Protein AF-A0A963UX21-F1 (afdb_monomer_lite)

Radius of gyration: 13.75 Å; chains: 1; bounding box: 31×24×35 Å

pLDDT: mean 91.9, std 13.73, range [33.59, 98.69]

Foldseek 3Di:
DCLVPPNDLQCLLVVLVVQLVVCVVLPLVVLNVLSVVCNVCSVVVNSVVRDSVVNVVSCVVSVVVSVVCVVVVVPDPDDD

Structure (mmCIF, N/CA/C/O backbone):
data_AF-A0A963UX21-F1
#
_entry.id   AF-A0A963UX21-F1
#
loop_
_atom_site.group_PDB
_atom_site.id
_atom_site.type_symbol
_atom_site.label_atom_id
_atom_site.label_alt_id
_atom_site.label_comp_id
_atom_site.label_asym_id
_atom_site.label_entity_id
_atom_site.label_seq_id
_atom_site.pdbx_PDB_ins_code
_atom_site.Cartn_x
_atom_site.Cartn_y
_atom_site.Cartn_z
_atom_site.occupancy
_atom_site.B_iso_or_equiv
_atom_site.auth_seq_id
_atom_site.auth_comp_id
_atom_site.auth_asym_id
_atom_site.auth_atom_id
_atom_site.pdbx_PDB_model_num
ATOM 1 N N . ASP A 1 1 ? 4.522 -5.149 5.431 1.00 66.75 1 ASP A N 1
ATOM 2 C CA . ASP A 1 1 ? 4.133 -6.399 6.106 1.00 66.75 1 ASP A CA 1
ATOM 3 C C . ASP A 1 1 ? 2.895 -6.224 6.974 1.00 66.75 1 ASP A C 1
ATOM 5 O O . ASP A 1 1 ? 1.924 -6.929 6.752 1.00 66.75 1 ASP A O 1
ATOM 9 N N . ARG A 1 2 ? 2.869 -5.204 7.847 1.00 86.25 2 ARG A N 1
ATOM 10 C CA . ARG A 1 2 ? 1.739 -4.877 8.742 1.00 86.25 2 ARG A CA 1
ATOM 11 C C . ARG A 1 2 ? 0.353 -4.923 8.090 1.00 86.25 2 ARG A C 1
A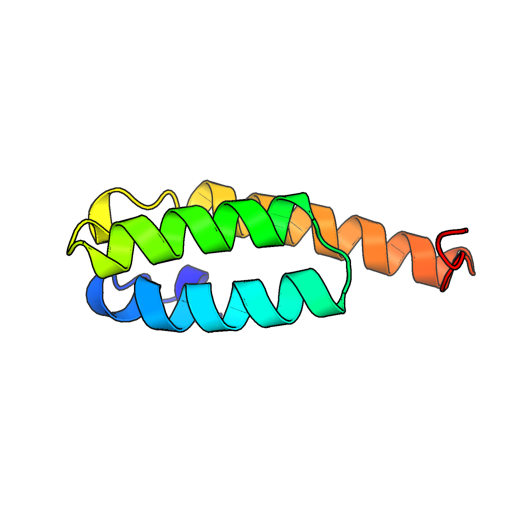TOM 13 O O . ARG A 1 2 ? -0.458 -5.722 8.521 1.00 86.25 2 ARG A O 1
ATOM 20 N N . LEU A 1 3 ? 0.123 -4.201 6.986 1.00 89.50 3 LEU A N 1
ATOM 21 C CA . LEU A 1 3 ? -1.180 -4.216 6.290 1.00 89.50 3 LEU A CA 1
ATOM 22 C C . LEU A 1 3 ? -1.661 -5.615 5.845 1.00 89.50 3 LEU A C 1
ATOM 24 O O . LEU A 1 3 ? -2.849 -5.800 5.621 1.00 89.50 3 LEU A O 1
ATOM 28 N N . ARG A 1 4 ? -0.753 -6.588 5.682 1.00 89.31 4 ARG A N 1
ATOM 29 C CA . ARG A 1 4 ? -1.088 -7.979 5.330 1.00 89.31 4 ARG A CA 1
ATOM 30 C C . ARG A 1 4 ? -1.238 -8.876 6.556 1.00 89.31 4 ARG A C 1
ATOM 32 O O . ARG A 1 4 ? -2.086 -9.758 6.545 1.00 89.31 4 ARG A O 1
ATOM 39 N N . ALA A 1 5 ? -0.374 -8.700 7.553 1.00 90.31 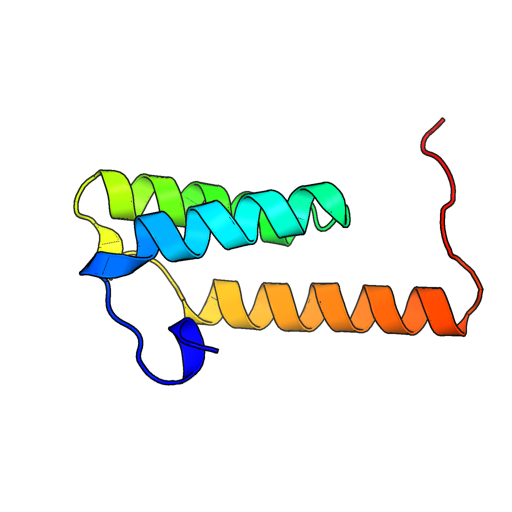5 ALA A N 1
ATOM 40 C CA . ALA A 1 5 ? -0.272 -9.596 8.703 1.00 90.31 5 ALA A CA 1
ATOM 41 C C . ALA A 1 5 ? -1.199 -9.203 9.863 1.00 90.31 5 ALA A C 1
ATOM 43 O O . ALA A 1 5 ? -1.714 -10.077 10.551 1.00 90.31 5 ALA A O 1
ATOM 44 N N . ASP A 1 6 ? -1.398 -7.903 10.067 1.00 91.44 6 ASP A N 1
ATOM 45 C CA . ASP A 1 6 ? -2.162 -7.331 11.174 1.00 91.44 6 ASP A CA 1
ATOM 46 C C . ASP A 1 6 ? -2.820 -6.011 10.721 1.00 91.44 6 ASP A C 1
ATOM 48 O O . ASP A 1 6 ? -2.303 -4.919 10.981 1.00 91.44 6 ASP A O 1
ATOM 52 N N . PRO A 1 7 ? -3.895 -6.095 9.913 1.00 89.94 7 PRO A N 1
ATOM 53 C CA . PRO A 1 7 ? -4.602 -4.921 9.423 1.00 89.94 7 PRO A CA 1
ATOM 54 C C . PRO A 1 7 ? -5.344 -4.203 10.563 1.00 89.94 7 PRO A C 1
ATOM 56 O O . PRO A 1 7 ? -6.405 -4.649 11.000 1.00 89.94 7 PRO A O 1
ATOM 59 N N . ASP A 1 8 ? -4.810 -3.060 11.001 1.00 95.38 8 ASP A N 1
ATOM 60 C CA . ASP A 1 8 ? -5.437 -2.172 11.986 1.00 95.38 8 ASP A CA 1
ATOM 61 C C . ASP A 1 8 ? -5.854 -0.825 11.357 1.00 95.38 8 ASP A C 1
ATOM 63 O O . ASP A 1 8 ? -5.000 0.028 11.088 1.00 95.38 8 ASP A O 1
ATOM 67 N N . PRO A 1 9 ? -7.166 -0.574 11.165 1.00 95.81 9 PRO A N 1
ATOM 68 C CA . PRO A 1 9 ? -7.676 0.698 10.660 1.00 95.81 9 PRO A CA 1
ATOM 69 C C . PRO A 1 9 ? -7.204 1.943 11.416 1.00 95.81 9 PRO A C 1
ATOM 71 O O . PRO A 1 9 ? -7.187 3.022 10.824 1.00 95.81 9 PRO A O 1
ATOM 74 N N . ALA A 1 10 ? -6.826 1.822 12.694 1.00 95.75 10 ALA A N 1
ATOM 75 C CA . ALA A 1 10 ? -6.315 2.941 13.482 1.00 95.75 10 ALA A CA 1
ATOM 76 C C . ALA A 1 10 ? -4.914 3.400 13.041 1.00 95.75 10 ALA A C 1
ATOM 78 O O . ALA A 1 10 ? -4.527 4.530 13.332 1.00 95.75 10 ALA A O 1
ATOM 79 N N . THR A 1 11 ? -4.158 2.560 12.325 1.00 96.06 11 THR A N 1
ATOM 80 C CA . THR A 1 11 ? -2.797 2.884 1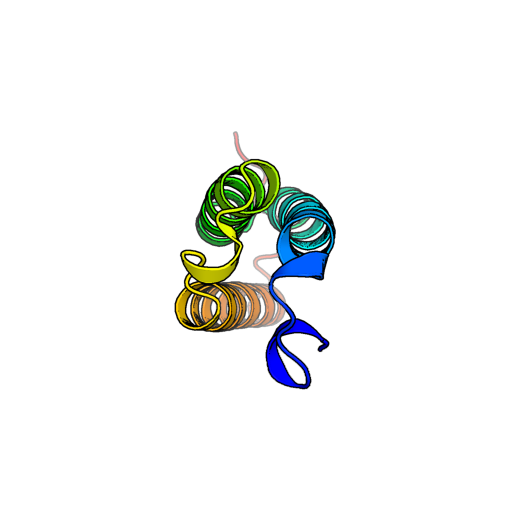1.863 1.00 96.06 11 THR A CA 1
ATOM 81 C C . THR A 1 11 ? -2.711 3.157 10.365 1.00 96.06 11 THR A C 1
ATOM 83 O O . THR A 1 11 ? -1.667 3.604 9.886 1.00 96.06 11 THR A O 1
ATOM 86 N N . TYR A 1 12 ? -3.806 2.956 9.624 1.00 97.56 12 TYR A N 1
ATOM 87 C CA . TYR A 1 12 ? -3.822 3.069 8.164 1.00 97.56 12 TYR A CA 1
ATOM 88 C C . TYR A 1 12 ? -3.394 4.433 7.642 1.00 97.56 12 TYR A C 1
ATOM 90 O O . TYR A 1 12 ? -2.723 4.477 6.619 1.00 97.56 12 TYR A O 1
ATOM 98 N N . GLU A 1 13 ? -3.719 5.536 8.319 1.00 98.12 13 GLU A N 1
ATOM 99 C CA . GLU A 1 13 ? -3.267 6.862 7.880 1.00 98.12 13 GLU A CA 1
ATOM 100 C C . GLU A 1 13 ? -1.737 6.907 7.773 1.00 98.12 13 GLU A C 1
ATOM 102 O O . GLU A 1 13 ? -1.189 7.222 6.717 1.00 98.12 13 GLU A O 1
ATOM 107 N N . GLN A 1 14 ? -1.040 6.508 8.840 1.00 97.56 14 GLN A N 1
ATOM 108 C CA . GLN A 1 14 ? 0.419 6.510 8.884 1.00 97.56 14 GLN A CA 1
ATOM 109 C C . GLN A 1 14 ? 1.023 5.477 7.926 1.00 97.56 14 GLN A C 1
ATOM 111 O O . GLN A 1 14 ? 1.985 5.780 7.213 1.00 97.56 14 GLN A O 1
ATOM 116 N N . ASP A 1 15 ? 0.467 4.264 7.895 1.00 97.44 15 ASP A N 1
ATOM 117 C CA . ASP A 1 15 ? 0.968 3.196 7.032 1.00 97.44 15 ASP A CA 1
ATOM 118 C C . ASP A 1 15 ? 0.834 3.587 5.545 1.00 97.44 15 ASP A C 1
ATOM 120 O O . ASP A 1 15 ? 1.779 3.428 4.767 1.00 97.44 15 ASP A O 1
ATOM 124 N N . LEU A 1 16 ? -0.304 4.163 5.143 1.00 98.12 16 LEU A N 1
ATOM 125 C CA . LEU A 1 16 ? -0.553 4.597 3.766 1.00 98.12 16 LEU A CA 1
ATOM 126 C C . LEU A 1 16 ? 0.219 5.868 3.407 1.00 98.12 16 LEU A C 1
ATOM 128 O O . LEU A 1 16 ? 0.723 5.953 2.287 1.00 98.12 16 LEU A O 1
ATOM 132 N N . HIS A 1 17 ? 0.405 6.808 4.340 1.00 98.31 17 HIS A N 1
ATOM 133 C CA . HIS A 1 17 ? 1.275 7.973 4.142 1.00 98.31 17 HIS A CA 1
ATOM 134 C C . HIS A 1 17 ? 2.702 7.550 3.770 1.00 98.31 17 HIS A C 1
ATOM 136 O O . HIS A 1 17 ? 3.292 8.055 2.807 1.00 98.31 17 HIS A O 1
ATOM 142 N N . PHE A 1 18 ? 3.248 6.580 4.509 1.00 97.38 18 PHE A N 1
ATOM 143 C CA . PHE A 1 18 ? 4.577 6.032 4.255 1.00 97.38 18 PHE A CA 1
ATOM 144 C C . PHE A 1 18 ? 4.663 5.336 2.886 1.00 97.38 18 PHE A C 1
ATOM 146 O O . PHE A 1 18 ? 5.595 5.578 2.105 1.00 97.38 18 PHE A O 1
ATOM 153 N N . LEU A 1 19 ? 3.679 4.490 2.564 1.00 97.44 19 LEU A N 1
ATOM 154 C CA . LEU A 1 19 ? 3.634 3.772 1.288 1.00 97.44 19 LEU A CA 1
ATOM 155 C C . LEU A 1 19 ? 3.483 4.718 0.096 1.00 97.44 19 LEU A C 1
ATOM 157 O O . LEU A 1 19 ? 4.177 4.538 -0.902 1.00 97.44 19 LEU A O 1
ATOM 161 N N . LYS A 1 20 ? 2.661 5.761 0.222 1.00 98.25 20 LYS A N 1
ATOM 162 C CA . LYS A 1 20 ? 2.475 6.817 -0.779 1.00 98.25 20 LYS A CA 1
ATOM 163 C C . LYS A 1 20 ? 3.795 7.499 -1.143 1.00 98.25 20 LYS A C 1
ATOM 165 O O . LYS A 1 20 ? 4.120 7.614 -2.323 1.00 98.25 20 LYS A O 1
ATOM 170 N N . GLY A 1 21 ? 4.588 7.899 -0.143 1.00 97.31 21 GLY A N 1
ATOM 171 C CA . GLY A 1 21 ? 5.906 8.502 -0.376 1.00 97.31 21 GLY A CA 1
ATOM 172 C C . GLY A 1 21 ? 6.858 7.560 -1.122 1.00 97.31 21 GLY A C 1
ATOM 173 O O . GLY A 1 21 ? 7.487 7.951 -2.106 1.00 97.31 21 GLY A O 1
ATOM 174 N N . SER A 1 22 ? 6.898 6.291 -0.707 1.00 96.81 22 SER A N 1
ATOM 175 C CA . SER A 1 22 ? 7.701 5.257 -1.375 1.00 96.81 22 SER A CA 1
ATOM 176 C C . SER A 1 22 ? 7.245 5.008 -2.819 1.00 96.81 22 SER A C 1
ATOM 178 O O . SER A 1 22 ? 8.077 4.870 -3.716 1.00 96.81 22 SER A O 1
ATOM 180 N N . ALA A 1 23 ? 5.930 4.980 -3.053 1.00 97.94 23 ALA A N 1
ATOM 181 C CA . ALA A 1 23 ? 5.328 4.752 -4.359 1.00 97.94 23 ALA A CA 1
ATOM 182 C C . ALA A 1 23 ? 5.733 5.830 -5.368 1.00 97.94 23 ALA A C 1
ATOM 184 O O . ALA A 1 23 ? 6.191 5.506 -6.462 1.00 97.94 23 ALA A O 1
ATOM 185 N N . TRP A 1 24 ? 5.627 7.107 -4.993 1.00 97.06 24 TRP A N 1
ATOM 186 C CA . TRP A 1 24 ? 5.991 8.214 -5.878 1.00 97.06 24 TRP A CA 1
ATOM 187 C C . TRP A 1 24 ? 7.483 8.248 -6.199 1.00 97.06 24 TRP A C 1
ATOM 189 O O . TRP A 1 24 ? 7.842 8.468 -7.352 1.00 97.06 24 TRP A O 1
ATOM 199 N N . ASN A 1 25 ? 8.351 7.949 -5.228 1.00 96.44 25 ASN A N 1
ATOM 200 C CA . ASN A 1 25 ? 9.796 7.887 -5.464 1.00 96.44 25 ASN A CA 1
ATOM 201 C C . ASN A 1 25 ? 10.193 6.776 -6.457 1.00 96.44 25 ASN A C 1
ATOM 203 O O . ASN A 1 25 ? 11.176 6.904 -7.181 1.00 96.44 25 ASN A O 1
ATOM 207 N N . LEU A 1 26 ? 9.420 5.688 -6.507 1.00 95.50 26 LEU A N 1
ATOM 208 C CA . LEU A 1 26 ? 9.616 4.583 -7.452 1.00 95.50 26 LEU A CA 1
ATOM 209 C C . LEU A 1 26 ? 8.842 4.764 -8.769 1.00 95.50 26 LEU A C 1
ATOM 211 O O . LEU A 1 26 ? 8.951 3.921 -9.658 1.00 95.50 26 LEU A O 1
ATOM 215 N N . GLY A 1 27 ? 8.061 5.841 -8.908 1.00 96.38 27 GLY A N 1
ATOM 216 C CA . GLY A 1 27 ? 7.225 6.096 -10.083 1.00 96.38 27 GLY A CA 1
ATOM 217 C C . GLY A 1 27 ? 5.975 5.213 -10.177 1.00 96.38 27 GLY A C 1
ATOM 218 O O . GLY A 1 27 ? 5.387 5.095 -11.250 1.00 96.38 27 GLY A O 1
ATOM 219 N N . PHE A 1 28 ? 5.538 4.585 -9.081 1.00 97.94 28 PHE A N 1
ATOM 220 C CA . PHE A 1 28 ? 4.336 3.745 -9.055 1.00 97.94 28 PHE A CA 1
ATOM 221 C C . PHE A 1 28 ? 3.080 4.622 -8.957 1.00 97.94 28 PHE A C 1
ATOM 223 O O . PHE A 1 28 ? 2.476 4.733 -7.894 1.00 97.94 28 PHE A O 1
ATOM 230 N N . ALA A 1 29 ? 2.706 5.280 -10.057 1.00 97.62 29 ALA A N 1
ATOM 231 C CA . ALA A 1 29 ? 1.656 6.303 -10.073 1.00 97.62 29 ALA A CA 1
ATOM 232 C C . ALA 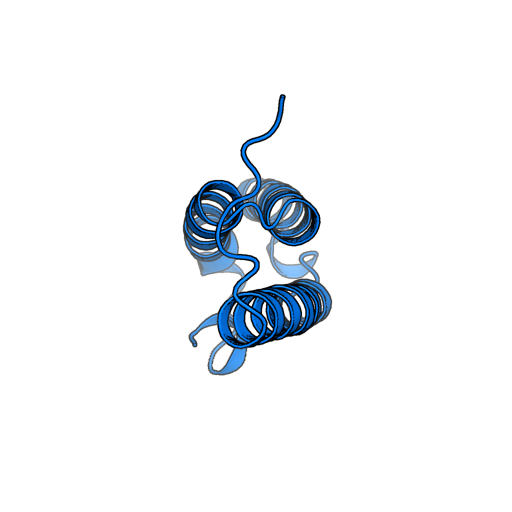A 1 29 ? 0.300 5.807 -9.531 1.00 97.62 29 ALA A C 1
ATOM 234 O O . ALA A 1 29 ? -0.261 6.432 -8.633 1.00 97.62 29 ALA A O 1
ATOM 235 N N . GLU A 1 30 ? -0.191 4.663 -10.021 1.00 98.06 30 GLU A N 1
ATOM 236 C CA . GLU A 1 30 ? -1.456 4.059 -9.566 1.00 98.06 30 GLU A CA 1
ATOM 237 C C . GLU A 1 30 ? -1.394 3.688 -8.076 1.00 98.06 30 GLU A C 1
ATOM 239 O O . GLU A 1 30 ? -2.300 4.008 -7.308 1.00 98.06 30 GLU A O 1
ATOM 244 N N . PHE A 1 31 ? -0.281 3.088 -7.640 1.00 98.62 31 PHE A N 1
ATOM 245 C CA . PHE A 1 31 ? -0.088 2.710 -6.241 1.00 98.62 31 PHE A CA 1
ATOM 246 C C . PHE A 1 31 ? 0.029 3.930 -5.312 1.00 98.62 31 PHE A C 1
ATOM 248 O O . PHE A 1 31 ? -0.465 3.918 -4.186 1.00 98.62 31 PHE A O 1
ATOM 255 N N . GLY A 1 32 ? 0.647 5.014 -5.777 1.00 98.62 32 GLY A N 1
ATOM 256 C CA . GLY A 1 32 ? 0.706 6.267 -5.031 1.00 98.62 32 GLY A CA 1
ATOM 257 C C . GLY A 1 32 ? -0.673 6.903 -4.867 1.00 98.62 32 GLY A C 1
ATOM 258 O O . GLY A 1 32 ? -1.001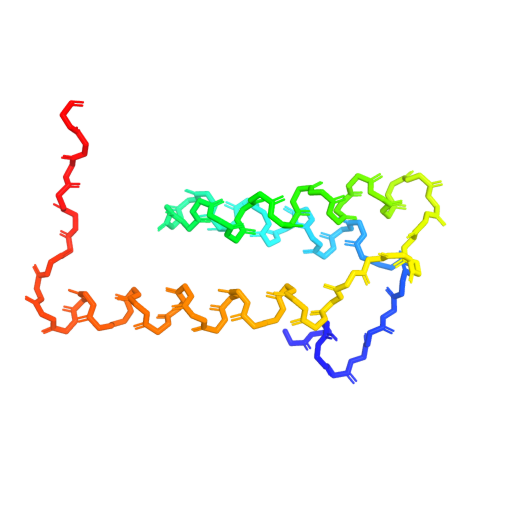 7.360 -3.774 1.00 98.62 32 GLY A O 1
ATOM 259 N N . ALA A 1 33 ? -1.493 6.886 -5.922 1.00 98.62 33 ALA A N 1
ATOM 260 C CA . ALA A 1 33 ? -2.855 7.414 -5.888 1.00 98.62 33 ALA A CA 1
ATOM 261 C C . ALA A 1 33 ? -3.752 6.627 -4.920 1.00 98.62 33 ALA A C 1
ATOM 263 O O . ALA A 1 33 ? -4.376 7.227 -4.047 1.00 98.62 33 ALA A O 1
ATOM 264 N N . ILE A 1 34 ? -3.746 5.289 -4.989 1.00 98.50 34 ILE A N 1
ATOM 265 C CA . ILE A 1 34 ? -4.568 4.470 -4.082 1.00 98.50 34 ILE A CA 1
ATOM 266 C C . ILE A 1 34 ? -4.145 4.634 -2.612 1.00 98.50 34 ILE A C 1
ATOM 268 O O . ILE A 1 34 ? -5.000 4.701 -1.730 1.00 98.50 34 ILE A O 1
ATOM 272 N N . CYS A 1 35 ? -2.842 4.781 -2.333 1.00 98.62 35 CYS A N 1
ATOM 273 C CA . CYS A 1 35 ? -2.370 5.079 -0.979 1.00 98.62 35 CYS A CA 1
ATOM 274 C C . CYS A 1 35 ? -2.827 6.467 -0.507 1.00 98.62 35 CYS A C 1
ATOM 276 O O . CYS A 1 35 ? -3.193 6.620 0.652 1.00 98.62 35 CYS A O 1
ATOM 278 N N . GLN A 1 36 ? -2.829 7.472 -1.387 1.00 98.69 36 GLN A N 1
ATOM 279 C CA . GLN A 1 36 ? -3.287 8.824 -1.062 1.00 98.69 36 GLN A CA 1
ATOM 280 C C . GLN A 1 36 ? -4.783 8.882 -0.742 1.00 98.69 36 GLN A C 1
ATOM 282 O O . GLN A 1 36 ? -5.191 9.579 0.188 1.00 98.69 36 GLN A O 1
ATOM 287 N N . ASP A 1 37 ? -5.612 8.162 -1.491 1.00 98.56 37 ASP A N 1
ATOM 288 C CA . ASP A 1 37 ? -7.050 8.143 -1.233 1.00 98.56 37 ASP A CA 1
ATOM 289 C C . ASP A 1 37 ? -7.374 7.384 0.058 1.00 98.56 37 ASP A C 1
ATOM 291 O O . ASP A 1 37 ? -8.151 7.874 0.880 1.00 98.56 37 ASP A O 1
ATOM 295 N N . GLY A 1 38 ? -6.705 6.254 0.304 1.00 98.38 38 GLY A N 1
ATOM 296 C CA . GLY A 1 38 ? -6.836 5.534 1.569 1.00 98.38 38 GLY A CA 1
ATOM 297 C C . GLY A 1 38 ? -6.323 6.333 2.778 1.00 98.38 38 GLY A C 1
ATOM 298 O O . GLY A 1 38 ? -6.985 6.355 3.814 1.00 98.38 38 GLY A O 1
ATOM 299 N N . GLU A 1 39 ? -5.201 7.051 2.642 1.00 98.62 39 GLU A N 1
ATOM 300 C CA . GLU A 1 39 ? -4.685 7.983 3.660 1.00 98.62 39 GLU A CA 1
ATOM 301 C C . GLU A 1 39 ? -5.742 9.034 4.022 1.00 98.62 39 GLU A C 1
ATOM 303 O O . GLU A 1 39 ? -6.019 9.258 5.198 1.00 98.62 39 GLU A O 1
ATOM 308 N N . ARG A 1 40 ? -6.385 9.647 3.019 1.00 98.62 40 ARG A N 1
ATOM 309 C CA . ARG A 1 40 ? -7.430 10.661 3.235 1.00 98.62 40 ARG A CA 1
ATOM 310 C C . ARG A 1 40 ? -8.664 10.110 3.940 1.00 98.62 40 ARG A C 1
ATOM 312 O O . ARG A 1 40 ? -9.262 10.840 4.726 1.00 98.62 40 ARG A O 1
ATOM 319 N N . LEU A 1 41 ? -9.072 8.878 3.637 1.00 98.38 41 LEU A N 1
ATOM 320 C CA . LEU A 1 41 ? -10.181 8.215 4.329 1.00 98.38 41 LEU A CA 1
ATOM 321 C C . LEU A 1 41 ? -9.811 7.943 5.790 1.00 98.38 41 LEU A C 1
ATOM 323 O O . LEU A 1 41 ? -10.557 8.306 6.698 1.00 98.38 41 LEU A O 1
ATOM 327 N N . ALA A 1 42 ? -8.629 7.378 6.032 1.00 98.12 42 ALA A N 1
ATOM 328 C CA . ALA A 1 42 ? -8.153 7.097 7.381 1.00 98.12 42 ALA A CA 1
ATOM 329 C C . ALA A 1 42 ? -8.033 8.374 8.234 1.00 98.12 42 ALA A C 1
ATOM 331 O O . ALA A 1 42 ? -8.538 8.392 9.355 1.00 98.12 42 ALA A O 1
ATOM 332 N N . ALA A 1 43 ? -7.505 9.467 7.670 1.00 98.12 43 ALA A N 1
ATOM 333 C CA . ALA A 1 43 ? -7.399 10.771 8.336 1.00 98.12 43 ALA A CA 1
ATOM 334 C C . ALA A 1 43 ? -8.760 11.386 8.724 1.00 98.12 43 ALA A C 1
ATOM 336 O O . ALA A 1 43 ? -8.843 12.232 9.614 1.00 98.12 43 ALA A O 1
ATOM 337 N N . ARG A 1 44 ? -9.853 10.968 8.071 1.00 97.75 44 ARG A N 1
ATOM 338 C CA . ARG A 1 44 ? -11.232 11.370 8.414 1.00 97.75 44 ARG A CA 1
ATOM 339 C C . ARG A 1 44 ? -11.871 10.472 9.477 1.00 97.75 44 ARG A C 1
ATOM 341 O O . ARG A 1 44 ? -13.030 10.676 9.825 1.00 97.75 44 ARG A O 1
ATOM 348 N N . GLY A 1 45 ? -11.141 9.482 9.992 1.00 97.31 45 GLY A N 1
ATOM 349 C CA . GLY A 1 45 ? -11.673 8.447 10.881 1.00 97.31 45 GLY A CA 1
ATOM 350 C C . GLY A 1 45 ? -12.391 7.315 10.139 1.00 97.31 45 GLY A C 1
ATOM 351 O O . GLY A 1 45 ? -12.994 6.448 10.769 1.00 97.31 45 GLY A O 1
ATOM 352 N N . GLU A 1 46 ? -12.305 7.276 8.808 1.00 97.69 46 GLU A N 1
ATOM 353 C CA . GLU A 1 46 ? -12.972 6.291 7.950 1.00 97.69 46 GLU A CA 1
ATOM 354 C C . GLU A 1 46 ? -12.028 5.148 7.549 1.00 97.69 46 GLU A C 1
ATOM 356 O O . GLU A 1 46 ? -12.167 4.554 6.483 1.00 97.69 46 GLU A O 1
ATOM 361 N N . GLY A 1 47 ? -11.061 4.796 8.405 1.00 96.50 47 GLY A N 1
ATOM 362 C CA . GLY A 1 47 ? -10.069 3.750 8.115 1.00 96.50 47 GLY A CA 1
ATOM 363 C C . GLY A 1 47 ? -10.687 2.396 7.735 1.00 96.50 47 GLY A C 1
ATOM 364 O O . GLY A 1 47 ? -10.117 1.652 6.945 1.00 96.50 47 GLY A O 1
ATOM 365 N N . ARG A 1 48 ? -11.893 2.085 8.231 1.00 96.44 48 ARG A N 1
ATOM 366 C CA . ARG A 1 48 ? -12.631 0.856 7.872 1.00 96.44 48 ARG A CA 1
ATOM 367 C C . ARG A 1 48 ? -13.157 0.847 6.434 1.00 96.44 48 ARG A C 1
ATOM 369 O O . ARG A 1 48 ? -13.473 -0.223 5.928 1.00 96.44 48 ARG A O 1
ATOM 376 N N . SER A 1 49 ? -13.261 2.012 5.801 1.00 97.25 49 SER A N 1
ATOM 377 C CA . SER A 1 49 ? -13.675 2.169 4.403 1.00 97.25 49 SER A CA 1
ATOM 378 C C . SER A 1 49 ? -12.502 2.020 3.429 1.00 97.25 49 SER A C 1
ATOM 380 O O . SER A 1 49 ? -12.709 2.026 2.218 1.00 97.25 49 SER A O 1
ATOM 382 N N . VAL A 1 50 ? -11.269 1.906 3.932 1.00 97.81 50 VAL A N 1
ATOM 383 C CA . VAL A 1 50 ? -10.085 1.692 3.099 1.00 97.81 50 VAL A CA 1
ATOM 384 C C . VAL A 1 50 ? -10.052 0.246 2.609 1.00 97.81 50 VAL A C 1
ATOM 386 O O . VAL A 1 50 ? -9.975 -0.692 3.404 1.00 97.81 50 VAL A O 1
ATOM 389 N N . ASP A 1 51 ? -10.023 0.064 1.290 1.00 97.25 51 ASP A N 1
ATOM 390 C CA . ASP A 1 51 ? -9.814 -1.245 0.671 1.00 97.25 51 ASP A CA 1
ATOM 391 C C . ASP A 1 51 ? -8.324 -1.623 0.672 1.00 97.25 51 ASP A C 1
ATOM 393 O O . ASP A 1 51 ? -7.567 -1.354 -0.266 1.00 97.25 51 ASP A O 1
ATOM 397 N N . ILE A 1 52 ? -7.887 -2.259 1.758 1.00 96.50 52 ILE A N 1
ATOM 398 C CA . ILE A 1 52 ? -6.511 -2.749 1.898 1.00 96.50 52 ILE A CA 1
ATOM 399 C C . ILE A 1 52 ? -6.193 -3.882 0.914 1.00 96.50 52 ILE A C 1
ATOM 401 O O . ILE A 1 52 ? -5.038 -4.012 0.501 1.00 96.50 52 ILE A O 1
ATOM 405 N N . GLY A 1 53 ? -7.192 -4.659 0.483 1.00 96.88 53 GLY A N 1
ATOM 406 C CA . GLY A 1 53 ? -7.009 -5.684 -0.544 1.00 96.88 53 GLY A CA 1
ATOM 407 C C . GLY A 1 53 ? -6.540 -5.061 -1.857 1.00 96.88 53 GLY A C 1
ATOM 408 O O . GLY A 1 53 ? -5.491 -5.435 -2.385 1.00 96.88 53 GLY A O 1
ATOM 409 N N . ALA A 1 54 ? -7.234 -4.016 -2.311 1.00 97.50 54 ALA A N 1
ATOM 410 C CA . ALA A 1 54 ? -6.860 -3.276 -3.512 1.00 97.50 54 ALA A CA 1
ATOM 411 C C . ALA A 1 54 ? -5.467 -2.624 -3.403 1.00 97.50 54 ALA A C 1
ATOM 413 O O . ALA A 1 54 ? -4.691 -2.655 -4.364 1.00 97.50 54 ALA A O 1
ATOM 414 N N . VAL A 1 55 ? -5.106 -2.085 -2.230 1.00 97.62 55 VAL A N 1
ATOM 415 C CA . VAL A 1 55 ? -3.760 -1.535 -1.964 1.00 97.62 55 VAL A CA 1
ATOM 416 C C . VAL A 1 55 ? -2.687 -2.624 -2.109 1.00 97.62 55 VAL A C 1
ATOM 418 O O . VAL A 1 55 ? -1.667 -2.416 -2.775 1.00 97.62 55 VAL A O 1
ATOM 421 N N . ILE A 1 56 ? -2.916 -3.801 -1.519 1.00 97.12 56 ILE A N 1
ATOM 422 C CA . ILE A 1 56 ? -2.000 -4.950 -1.565 1.00 97.12 56 ILE A CA 1
ATOM 423 C C . ILE A 1 56 ? -1.809 -5.463 -2.996 1.00 97.12 56 ILE A C 1
ATOM 425 O O . ILE A 1 56 ? -0.669 -5.742 -3.395 1.00 97.12 56 ILE A O 1
ATOM 429 N N . ASP A 1 57 ? -2.896 -5.572 -3.755 1.00 98.00 57 ASP A N 1
ATOM 430 C CA . ASP A 1 57 ? -2.882 -6.060 -5.132 1.00 98.00 57 ASP A CA 1
ATOM 431 C C . ASP A 1 57 ? -2.171 -5.077 -6.064 1.00 98.00 57 ASP A C 1
ATOM 433 O O . ASP A 1 57 ? -1.305 -5.471 -6.853 1.00 98.00 57 ASP A O 1
ATOM 437 N N . CYS A 1 58 ? -2.466 -3.780 -5.933 1.00 98.25 58 CYS A N 1
ATOM 438 C CA . CYS A 1 58 ? -1.819 -2.728 -6.714 1.00 98.25 58 CYS A CA 1
ATOM 439 C C . CYS A 1 58 ? -0.303 -2.676 -6.457 1.00 98.25 58 CYS A C 1
ATOM 441 O O . CYS A 1 58 ? 0.489 -2.593 -7.405 1.00 98.25 58 CYS A O 1
ATOM 443 N N . TYR A 1 59 ? 0.126 -2.819 -5.196 1.00 97.69 59 TYR A N 1
ATOM 444 C CA . TYR A 1 59 ? 1.545 -2.961 -4.861 1.00 97.69 59 TYR A CA 1
ATOM 445 C C . TYR A 1 59 ? 2.168 -4.190 -5.531 1.00 97.69 59 TYR A C 1
ATOM 447 O O . TYR A 1 59 ? 3.256 -4.097 -6.102 1.00 97.69 59 TYR A O 1
ATOM 455 N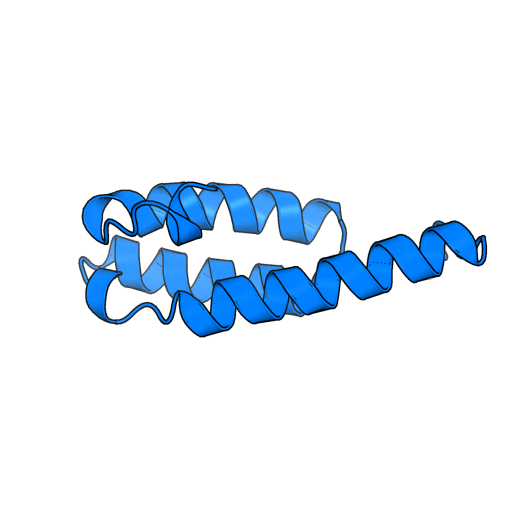 N . GLY A 1 60 ? 1.479 -5.337 -5.483 1.00 97.31 60 GLY A N 1
ATOM 456 C CA . GLY A 1 60 ? 1.927 -6.580 -6.110 1.00 97.31 60 GLY A CA 1
ATOM 457 C C . GLY A 1 60 ? 2.204 -6.411 -7.604 1.00 97.31 60 GLY A C 1
ATOM 458 O O . GLY A 1 60 ? 3.300 -6.745 -8.063 1.00 97.31 60 GLY A O 1
ATOM 459 N N . ARG A 1 61 ? 1.255 -5.817 -8.342 1.00 98.06 61 ARG A N 1
ATOM 460 C CA . ARG A 1 61 ? 1.402 -5.505 -9.776 1.00 98.06 61 ARG A CA 1
ATOM 461 C C . ARG A 1 61 ? 2.549 -4.527 -10.036 1.00 98.06 61 ARG A C 1
ATOM 463 O O . ARG A 1 61 ? 3.412 -4.806 -10.867 1.00 98.06 61 ARG A O 1
ATOM 470 N N . SER A 1 62 ? 2.588 -3.420 -9.291 1.00 97.44 62 SER A N 1
ATOM 471 C CA . SER A 1 62 ? 3.605 -2.370 -9.443 1.00 97.44 62 SER A CA 1
ATOM 472 C C . SER A 1 62 ? 5.018 -2.912 -9.215 1.00 97.44 62 SER A C 1
ATOM 474 O O . SER A 1 62 ? 5.921 -2.699 -10.025 1.00 97.44 62 SER A O 1
ATOM 476 N N . ARG A 1 63 ? 5.204 -3.698 -8.147 1.00 96.94 63 ARG A N 1
ATOM 477 C CA . ARG A 1 63 ? 6.481 -4.343 -7.824 1.00 96.94 63 ARG A CA 1
ATOM 478 C C . ARG A 1 63 ? 6.892 -5.358 -8.888 1.00 96.94 63 ARG A C 1
ATOM 480 O O . ARG A 1 63 ? 8.060 -5.382 -9.265 1.00 96.94 63 ARG A O 1
ATOM 487 N N . ALA A 1 64 ? 5.969 -6.203 -9.351 1.00 97.31 64 ALA A N 1
ATOM 488 C CA . ALA A 1 64 ? 6.266 -7.199 -10.379 1.00 97.31 64 ALA A CA 1
ATOM 489 C C . ALA A 1 64 ? 6.745 -6.535 -11.681 1.00 97.31 64 ALA A C 1
ATOM 491 O O . ALA A 1 64 ? 7.788 -6.921 -12.208 1.00 97.31 64 ALA A O 1
ATOM 492 N N . GLY A 1 65 ? 6.044 -5.490 -12.138 1.00 95.88 65 GLY A N 1
ATOM 493 C CA . GLY A 1 65 ? 6.433 -4.723 -13.324 1.00 95.88 65 GLY A CA 1
ATOM 494 C C . GLY A 1 65 ? 7.801 -4.053 -13.176 1.00 95.88 65 GLY A C 1
ATOM 495 O O . GLY A 1 65 ? 8.629 -4.128 -14.081 1.00 95.88 65 GLY A O 1
ATOM 496 N N . PHE A 1 66 ? 8.082 -3.471 -12.010 1.00 95.56 66 PHE A N 1
ATOM 497 C CA . PHE A 1 66 ? 9.379 -2.856 -11.725 1.00 95.56 66 PHE A CA 1
ATOM 498 C C . PHE A 1 66 ? 10.543 -3.855 -11.780 1.00 95.56 66 PHE A C 1
ATOM 500 O O . PHE A 1 66 ? 11.557 -3.590 -12.423 1.00 95.56 66 PHE A O 1
ATOM 507 N N . ILE A 1 67 ? 10.397 -5.021 -11.140 1.00 96.19 67 ILE A N 1
ATOM 508 C CA . ILE A 1 67 ? 11.435 -6.064 -11.139 1.00 96.19 67 ILE A CA 1
ATOM 509 C C . ILE A 1 67 ? 11.654 -6.630 -12.546 1.00 96.19 67 ILE A C 1
ATOM 511 O O . ILE A 1 67 ? 12.804 -6.813 -12.946 1.00 96.19 67 ILE A O 1
ATOM 515 N N . ALA A 1 68 ? 10.580 -6.855 -13.309 1.00 94.69 68 ALA A N 1
ATOM 516 C CA . ALA A 1 68 ? 10.686 -7.271 -14.706 1.00 94.69 68 ALA A CA 1
ATOM 517 C C . ALA A 1 68 ? 11.457 -6.231 -15.538 1.00 94.69 68 ALA A C 1
ATOM 519 O O . ALA A 1 68 ? 12.411 -6.585 -16.224 1.00 94.69 68 ALA A O 1
ATOM 520 N N . GLY A 1 69 ? 11.133 -4.941 -15.395 1.00 92.56 69 GLY A N 1
ATOM 521 C CA . GLY A 1 69 ? 11.829 -3.861 -16.099 1.00 92.56 69 GLY A CA 1
ATOM 522 C C . GLY A 1 69 ? 13.320 -3.754 -15.755 1.00 92.56 69 GLY A C 1
ATOM 523 O O . GLY A 1 69 ? 14.129 -3.471 -16.638 1.00 92.56 69 GLY A O 1
ATOM 524 N N . ILE A 1 70 ? 13.710 -4.032 -14.503 1.00 93.44 70 ILE A N 1
ATOM 525 C CA . ILE A 1 70 ? 15.127 -4.120 -14.109 1.00 93.44 70 ILE A CA 1
ATOM 526 C C . ILE A 1 70 ? 15.816 -5.296 -14.807 1.00 93.44 70 ILE A C 1
ATOM 528 O O . ILE A 1 70 ? 16.909 -5.119 -15.341 1.00 93.44 70 ILE A O 1
ATOM 532 N N . ALA A 1 71 ? 15.187 -6.475 -14.825 1.00 91.12 71 ALA A N 1
ATOM 533 C CA . ALA A 1 71 ? 15.744 -7.661 -15.475 1.00 91.12 71 ALA A CA 1
ATOM 534 C C . ALA A 1 71 ? 15.918 -7.468 -16.993 1.00 91.12 71 ALA A C 1
ATOM 536 O O . ALA A 1 71 ? 16.870 -7.977 -17.576 1.00 91.12 71 ALA A O 1
ATOM 537 N N . GLU A 1 72 ? 15.037 -6.685 -17.620 1.00 87.69 72 GLU A N 1
ATOM 538 C CA . GLU A 1 72 ? 15.114 -6.313 -19.036 1.00 87.69 72 GLU A CA 1
ATOM 539 C C . GLU A 1 72 ? 16.095 -5.156 -19.331 1.00 87.69 72 GLU A C 1
ATOM 541 O O . GLU A 1 72 ? 16.238 -4.756 -20.485 1.00 87.69 72 GLU A O 1
ATOM 546 N N . GLY A 1 73 ? 16.747 -4.573 -18.317 1.00 80.00 73 GLY A N 1
ATOM 547 C CA . GLY A 1 73 ? 17.658 -3.434 -18.490 1.00 80.00 73 GLY A CA 1
ATOM 548 C C . GLY A 1 73 ? 16.968 -2.093 -18.778 1.00 80.00 73 GLY A C 1
ATOM 549 O O . GLY A 1 73 ? 17.639 -1.111 -19.087 1.00 80.00 73 GLY A O 1
ATOM 550 N N . LYS A 1 74 ? 15.642 -1.996 -18.621 1.00 69.62 74 LYS A N 1
ATOM 551 C CA . LYS A 1 74 ? 14.844 -0.764 -18.809 1.00 69.62 74 LYS A CA 1
ATOM 552 C C . LYS A 1 74 ? 14.874 0.143 -17.569 1.00 69.62 74 LYS A C 1
ATOM 554 O O . LYS A 1 74 ? 13.877 0.752 -17.182 1.00 69.62 74 LYS A O 1
ATOM 559 N N . GLY A 1 75 ? 16.022 0.221 -16.904 1.00 59.97 75 GLY A N 1
ATOM 560 C CA . GLY A 1 75 ? 16.208 1.046 -15.716 1.00 59.97 75 GLY A CA 1
ATOM 561 C C . GLY A 1 75 ? 16.362 2.522 -16.081 1.00 59.97 75 GLY A C 1
ATOM 562 O O . GLY A 1 75 ? 17.471 2.947 -16.377 1.00 59.97 75 GLY A O 1
ATOM 563 N N . ARG A 1 76 ? 15.268 3.294 -15.972 1.00 64.44 76 ARG A N 1
ATOM 564 C CA . ARG A 1 76 ? 15.127 4.741 -16.274 1.00 64.44 76 ARG A CA 1
ATOM 565 C C . ARG A 1 76 ? 15.241 5.109 -17.757 1.00 64.44 76 ARG A C 1
ATOM 567 O O . ARG A 1 76 ? 16.268 5.590 -18.219 1.00 64.44 76 ARG A O 1
ATOM 574 N N . THR A 1 77 ? 14.114 5.075 -18.463 1.00 48.78 77 THR A N 1
ATOM 575 C CA . THR A 1 77 ? 13.825 6.165 -19.405 1.00 48.78 77 THR A CA 1
ATOM 576 C C . THR A 1 77 ? 13.384 7.372 -18.586 1.00 48.78 77 THR A C 1
ATOM 578 O O . THR A 1 77 ? 12.297 7.375 -18.011 1.00 48.78 77 THR A O 1
ATOM 581 N N . SER A 1 78 ? 14.275 8.361 -18.480 1.00 45.78 78 SER A N 1
ATOM 582 C CA . SER A 1 78 ? 13.932 9.718 -18.054 1.00 45.78 78 SER A CA 1
ATOM 583 C C . SER A 1 78 ? 12.696 10.171 -18.829 1.00 45.78 78 SER A C 1
ATOM 585 O O . SER A 1 78 ? 12.674 10.054 -20.055 1.00 45.78 78 SER A O 1
ATOM 587 N N . ALA A 1 79 ? 11.678 10.657 -18.120 1.00 40.09 79 ALA A N 1
ATOM 588 C CA . ALA A 1 79 ? 10.634 11.455 -18.744 1.00 40.09 79 ALA A CA 1
ATOM 589 C C . ALA A 1 79 ? 11.307 12.647 -19.447 1.00 40.09 79 ALA A C 1
ATOM 591 O O . ALA A 1 79 ? 12.248 13.233 -18.898 1.00 40.09 79 ALA A O 1
ATOM 592 N N . ALA A 1 80 ? 10.885 12.881 -20.688 1.00 33.59 80 ALA A N 1
ATOM 593 C CA . ALA A 1 80 ? 11.264 14.018 -21.518 1.00 33.59 80 ALA A CA 1
ATOM 594 C C . ALA A 1 80 ? 10.676 15.327 -20.978 1.00 33.59 80 ALA A C 1
ATOM 596 O O . ALA A 1 80 ? 9.625 15.257 -20.298 1.00 33.59 80 ALA A O 1
#

Sequence (80 aa):
DRLRADPDPATYEQDLHFLKGSAWNLGFAEFGAICQDGERLAARGEGRSVDIGAVIDCYGRSRAGFIAGIAEGKGRTSAA

Secondary structure (DSSP, 8-state):
-HHHHS--TTTHHHHHHHHHHHHHHTT-HHHHHHHHHHHHHHHTT-GGG--HHHHHHHHHHHHHHHHHHHHTT-------